Protein AF-A0A4Y9ZUK4-F1 (afdb_monomer_lite)

Radius of gyration: 19.38 Å; chains: 1; bounding box: 45×36×50 Å

Foldseek 3Di:
DVLLVVCLVVLHLVCSLVVLLVLLQDPPVVLPPDDPDPVSVVVNVLSVLSNVVLLVLLVCCVVPVVVVVPQQWDQDDPQFTFGPPDDQDGDHVVLVVVQSVCVSNSNDDCQVCLDDPDPLVSPDPRRSVSVSVVSVVSNVSSSQCSCVSSVAPGVVSSVVSSVVSVVVVD

pLDDT: mean 74.49, std 11.32, range [46.12, 90.12]

Structure (mmCIF, N/CA/C/O backbone):
data_AF-A0A4Y9ZUK4-F1
#
_entry.id   AF-A0A4Y9ZUK4-F1
#
loop_
_atom_site.group_PDB
_atom_site.id
_atom_site.type_symbol
_atom_site.label_atom_id
_atom_site.label_alt_id
_atom_site.label_comp_id
_atom_site.label_asym_id
_atom_site.label_entity_id
_atom_site.label_seq_id
_atom_site.pdbx_PDB_ins_code
_atom_site.Cartn_x
_atom_site.Cartn_y
_atom_site.Cartn_z
_atom_site.occupancy
_atom_site.B_iso_or_equiv
_atom_site.auth_seq_id
_atom_site.auth_comp_id
_atom_site.auth_asym_id
_atom_site.auth_atom_id
_atom_site.pdbx_PDB_model_num
ATOM 1 N N . MET A 1 1 ? -3.268 0.733 22.034 1.00 46.12 1 MET A N 1
ATOM 2 C CA . MET A 1 1 ? -3.984 0.453 23.302 1.00 46.12 1 MET A CA 1
ATOM 3 C C . MET A 1 1 ? -5.468 0.833 23.225 1.00 46.12 1 MET A C 1
ATOM 5 O O . MET A 1 1 ? -6.280 -0.057 23.404 1.00 46.12 1 MET A O 1
ATOM 9 N N . GLN A 1 2 ? -5.845 2.061 22.828 1.00 55.41 2 GLN A N 1
ATOM 10 C CA . GLN A 1 2 ? -7.268 2.443 22.669 1.00 55.41 2 GLN A CA 1
ATOM 11 C C . GLN A 1 2 ? -8.043 1.652 21.599 1.00 55.41 2 GLN A C 1
ATOM 1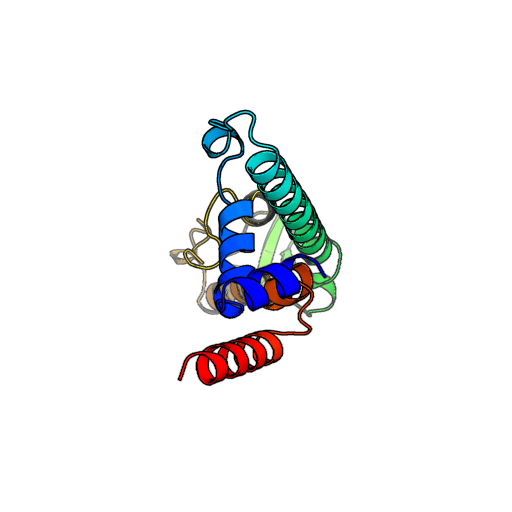3 O O . GLN A 1 2 ? -9.213 1.355 21.804 1.00 55.41 2 GLN A O 1
ATOM 18 N N . ALA A 1 3 ? -7.426 1.294 20.465 1.00 53.69 3 ALA A N 1
ATOM 19 C CA . ALA A 1 3 ? -8.123 0.550 19.411 1.00 53.69 3 ALA A CA 1
ATOM 20 C C . ALA A 1 3 ? -8.559 -0.847 19.891 1.00 53.69 3 ALA A C 1
ATOM 22 O O . ALA A 1 3 ? -9.724 -1.188 19.745 1.00 53.69 3 ALA A O 1
ATOM 23 N N . ILE A 1 4 ? -7.677 -1.607 20.553 1.00 55.19 4 ILE A N 1
ATOM 24 C CA . ILE A 1 4 ? -8.013 -2.911 21.156 1.00 55.19 4 ILE A CA 1
ATOM 25 C C . ILE A 1 4 ? -9.153 -2.789 22.171 1.00 55.19 4 ILE A C 1
ATOM 27 O O . ILE A 1 4 ? -10.078 -3.597 22.137 1.00 55.19 4 ILE A O 1
ATOM 31 N N . GLU A 1 5 ? -9.117 -1.780 23.047 1.00 56.69 5 GLU A N 1
ATOM 32 C CA . GLU A 1 5 ? -10.195 -1.546 24.017 1.00 56.69 5 GLU A CA 1
ATOM 33 C C . GLU A 1 5 ? -11.533 -1.279 23.322 1.00 56.69 5 GLU A C 1
ATOM 35 O O . GLU A 1 5 ? -12.535 -1.873 23.707 1.00 56.69 5 GLU A O 1
ATOM 40 N N . ILE A 1 6 ? -11.550 -0.471 22.256 1.00 57.75 6 ILE A N 1
ATOM 41 C CA . ILE A 1 6 ? -12.763 -0.189 21.473 1.00 57.75 6 ILE A CA 1
ATOM 42 C C . ILE A 1 6 ? -13.264 -1.451 20.753 1.00 57.75 6 ILE A C 1
ATOM 44 O O . ILE A 1 6 ? -14.450 -1.760 20.811 1.00 57.75 6 ILE A O 1
ATOM 48 N N . GLY A 1 7 ? -12.385 -2.221 20.105 1.00 55.31 7 GLY A N 1
ATOM 49 C CA . GLY A 1 7 ? -12.776 -3.462 19.419 1.00 55.31 7 GLY A CA 1
ATOM 50 C C . GLY A 1 7 ? -13.294 -4.527 20.369 1.00 55.31 7 GLY A C 1
ATOM 51 O O . GLY A 1 7 ? -14.236 -5.236 20.031 1.00 55.31 7 GLY A O 1
ATOM 52 N N . SER A 1 8 ? -12.706 -4.607 21.562 1.00 57.59 8 SER A N 1
ATOM 53 C CA . SER A 1 8 ? -13.162 -5.486 22.636 1.00 57.59 8 SER A CA 1
ATOM 54 C C . SER A 1 8 ? -14.529 -5.044 23.172 1.00 57.59 8 SER A C 1
ATOM 56 O O . SER A 1 8 ? -15.440 -5.860 23.259 1.00 57.59 8 SER A O 1
ATOM 58 N N . GLN A 1 9 ? -14.721 -3.743 23.430 1.00 58.00 9 GLN A N 1
ATOM 59 C CA . GLN A 1 9 ? -15.998 -3.174 23.888 1.00 58.00 9 GLN A CA 1
ATOM 60 C C . GLN A 1 9 ? -17.126 -3.306 22.855 1.00 58.00 9 GLN A C 1
ATOM 62 O O . GLN A 1 9 ? -18.288 -3.437 23.228 1.00 58.00 9 GLN A O 1
ATOM 67 N N . CYS A 1 10 ? -16.797 -3.270 21.562 1.00 55.72 10 CYS A N 1
ATOM 68 C CA . CYS A 1 10 ? -17.760 -3.403 20.470 1.00 55.72 10 CYS A CA 1
ATOM 69 C C . CYS A 1 10 ? -17.850 -4.828 19.894 1.00 55.72 10 CYS A C 1
ATOM 71 O O . CYS A 1 10 ? -18.570 -5.030 18.920 1.00 55.72 10 CYS A O 1
ATOM 73 N N . HIS A 1 11 ? -17.126 -5.803 20.458 1.00 59.66 11 HIS A N 1
ATOM 74 C CA . HIS A 1 11 ? -17.051 -7.194 19.986 1.00 59.66 11 HIS A CA 1
ATOM 75 C C . HIS A 1 11 ? -16.648 -7.376 18.505 1.00 59.66 11 HIS A C 1
ATOM 77 O O . HIS A 1 11 ? -16.992 -8.377 17.876 1.00 59.66 11 HIS A O 1
ATOM 83 N N . VAL A 1 12 ? -15.889 -6.436 17.931 1.00 67.06 12 VAL A N 1
ATOM 84 C CA . VAL A 1 12 ? -15.437 -6.490 16.526 1.00 67.06 12 VAL A CA 1
ATOM 85 C C . VAL A 1 12 ? -13.935 -6.194 16.318 1.00 67.06 12 VAL A C 1
ATOM 87 O O . VAL A 1 12 ? -13.585 -5.335 15.500 1.00 67.06 12 VAL A O 1
ATOM 90 N N . PRO A 1 13 ? -13.002 -6.889 17.007 1.00 63.94 13 PRO A N 1
ATOM 91 C CA . PRO A 1 13 ? -11.560 -6.694 16.814 1.00 63.94 13 PRO A CA 1
ATOM 92 C C . PRO A 1 13 ? -11.082 -6.798 15.357 1.00 63.94 13 PRO A C 1
ATOM 94 O O . PRO A 1 13 ? -10.230 -6.013 14.942 1.00 63.94 13 PRO A O 1
ATOM 97 N N . ALA A 1 14 ? -11.649 -7.714 14.562 1.00 68.69 14 ALA A N 1
ATOM 98 C CA . ALA A 1 14 ? -11.234 -7.950 13.174 1.00 68.69 14 ALA A CA 1
ATOM 99 C C . ALA A 1 14 ? -11.544 -6.783 12.225 1.00 68.69 14 ALA A C 1
ATOM 101 O O . ALA A 1 14 ? -10.883 -6.606 11.198 1.00 68.69 14 ALA A O 1
ATOM 102 N N . ILE A 1 15 ? -12.531 -5.953 12.571 1.00 71.50 15 ILE A N 1
ATOM 103 C CA . ILE A 1 15 ? -12.897 -4.790 11.763 1.00 71.50 15 ILE A CA 1
ATOM 104 C C . ILE A 1 15 ? -11.877 -3.665 11.945 1.00 71.50 15 ILE A C 1
ATOM 106 O O . ILE A 1 15 ? -11.669 -2.902 11.007 1.00 71.50 15 ILE A O 1
ATOM 110 N N . LEU A 1 16 ? -11.193 -3.577 13.091 1.00 72.56 16 LEU A N 1
ATOM 111 C CA . LEU A 1 16 ? -10.351 -2.424 13.417 1.00 72.56 16 LEU A CA 1
ATOM 112 C C . LEU A 1 16 ? -9.212 -2.178 12.424 1.00 72.56 16 LEU A C 1
ATOM 114 O O . LEU A 1 16 ? -9.144 -1.058 11.923 1.00 72.56 16 LEU A O 1
ATOM 118 N N . PRO A 1 17 ? -8.352 -3.151 12.059 1.00 77.75 17 PRO A N 1
ATOM 119 C CA . PRO A 1 17 ? -7.280 -2.884 11.097 1.00 77.75 17 PRO A CA 1
ATOM 120 C C . PRO A 1 17 ? -7.821 -2.456 9.727 1.00 77.75 17 PRO A C 1
ATOM 122 O O . PRO A 1 17 ? -7.283 -1.554 9.086 1.00 77.75 17 PRO A O 1
ATOM 125 N N . THR A 1 18 ? -8.941 -3.048 9.308 1.00 75.25 18 THR A N 1
ATOM 126 C CA . THR A 1 18 ? -9.590 -2.746 8.026 1.00 75.25 18 THR A CA 1
ATOM 127 C C . THR A 1 18 ? -10.276 -1.377 8.037 1.00 75.25 18 THR A C 1
ATOM 129 O O . THR A 1 18 ? -10.198 -0.640 7.058 1.00 75.25 18 THR A O 1
ATOM 132 N N . ALA A 1 19 ? -10.919 -1.007 9.145 1.00 72.69 19 ALA A N 1
ATOM 133 C CA . ALA A 1 19 ? -11.540 0.298 9.344 1.00 72.69 19 ALA A CA 1
ATOM 134 C C . ALA A 1 19 ? -10.487 1.404 9.455 1.00 72.69 19 ALA A C 1
ATOM 136 O O . ALA A 1 19 ? -10.662 2.469 8.874 1.00 72.69 19 ALA A O 1
ATOM 137 N N . THR A 1 20 ? -9.365 1.129 10.121 1.00 74.94 20 THR A N 1
ATOM 138 C CA . THR A 1 20 ? -8.197 2.011 10.171 1.00 74.94 20 THR A CA 1
ATOM 139 C C . THR A 1 20 ? -7.639 2.269 8.773 1.00 74.94 20 THR A C 1
ATOM 141 O O . THR A 1 20 ? -7.410 3.418 8.397 1.00 74.94 20 THR A O 1
ATOM 144 N N . TYR A 1 21 ? -7.490 1.216 7.966 1.00 77.25 21 TYR A N 1
ATOM 145 C CA . TYR A 1 21 ? -7.099 1.355 6.567 1.00 77.25 21 TYR A CA 1
ATOM 146 C C . TYR A 1 21 ? -8.119 2.174 5.764 1.00 77.25 21 TYR A C 1
ATOM 148 O O . TYR A 1 21 ? -7.737 3.104 5.056 1.00 77.25 21 TYR A O 1
ATOM 156 N N . ALA A 1 22 ? -9.416 1.886 5.923 1.00 75.00 22 ALA A N 1
ATOM 157 C CA . ALA A 1 22 ? -10.496 2.618 5.265 1.00 75.00 22 ALA A CA 1
ATOM 158 C C . ALA A 1 22 ? -10.510 4.110 5.648 1.00 75.00 22 ALA A C 1
ATOM 160 O O . ALA A 1 22 ? -10.689 4.971 4.791 1.00 75.00 22 ALA A O 1
ATOM 161 N N . ALA A 1 23 ? -10.264 4.436 6.916 1.00 72.88 23 ALA A N 1
ATOM 162 C CA . ALA A 1 23 ? -10.173 5.812 7.387 1.00 72.88 23 ALA A CA 1
ATOM 163 C C . ALA A 1 23 ? -8.957 6.550 6.802 1.00 72.88 23 ALA A C 1
ATOM 165 O O . ALA A 1 23 ? -9.042 7.744 6.527 1.00 72.88 23 ALA A O 1
ATOM 166 N N . ALA A 1 24 ? -7.844 5.848 6.565 1.00 73.56 24 ALA A N 1
ATOM 167 C CA . ALA A 1 24 ? -6.636 6.438 5.993 1.00 73.56 24 ALA A CA 1
ATOM 168 C C . ALA A 1 24 ? -6.760 6.776 4.492 1.00 73.56 24 ALA A C 1
ATOM 170 O O . ALA A 1 24 ? -6.123 7.730 4.036 1.00 73.56 24 ALA A O 1
ATOM 171 N N . ILE A 1 25 ? -7.571 6.018 3.739 1.00 74.25 25 ILE A N 1
ATOM 172 C CA . ILE A 1 25 ? -7.824 6.229 2.298 1.00 74.25 25 ILE A CA 1
ATOM 173 C C . ILE A 1 25 ? -8.960 7.226 2.015 1.00 74.25 25 ILE A C 1
ATOM 175 O O . ILE A 1 25 ? -9.054 7.752 0.904 1.00 74.25 25 ILE A O 1
ATOM 179 N N . LEU A 1 26 ? -9.846 7.489 2.982 1.00 67.69 26 LEU A N 1
ATOM 180 C CA . LEU A 1 26 ? -10.940 8.439 2.790 1.00 67.69 26 LEU A CA 1
ATOM 181 C C . LEU A 1 26 ? -10.401 9.879 2.703 1.00 67.69 26 LEU A C 1
ATOM 183 O O . LEU A 1 26 ? -9.520 10.263 3.476 1.00 67.69 26 LEU A O 1
ATOM 187 N N . PRO A 1 27 ? -10.932 10.716 1.790 1.00 61.28 27 PRO A N 1
ATOM 188 C CA . PRO A 1 27 ? -10.568 12.122 1.753 1.00 61.28 27 PRO A CA 1
ATOM 189 C C . PRO A 1 27 ? -10.906 12.779 3.095 1.00 61.28 27 PRO A C 1
ATOM 191 O O . PRO A 1 27 ? -12.023 12.637 3.590 1.00 61.28 27 PRO A O 1
ATOM 194 N N . VAL A 1 28 ? -9.975 13.565 3.644 1.00 55.28 28 VAL A N 1
ATOM 195 C CA . VAL A 1 28 ? -10.181 14.355 4.878 1.00 55.28 28 VAL A CA 1
ATOM 196 C C . VAL A 1 28 ? -11.412 15.273 4.764 1.00 55.28 28 VAL A C 1
ATOM 198 O O . VAL A 1 28 ? -12.053 15.601 5.754 1.00 55.28 28 VAL A O 1
ATOM 201 N N . THR A 1 29 ? -11.789 15.655 3.540 1.00 49.94 29 THR A N 1
ATOM 202 C CA . THR A 1 29 ? -12.980 16.464 3.249 1.00 49.94 29 THR A CA 1
ATOM 203 C C . THR A 1 29 ? -14.294 15.687 3.296 1.00 49.94 29 THR A C 1
ATOM 205 O O . THR A 1 29 ? -15.336 16.303 3.469 1.00 49.94 29 THR A O 1
ATOM 208 N N . ALA A 1 30 ? -14.272 14.357 3.165 1.00 51.91 30 ALA A N 1
ATOM 209 C CA . ALA A 1 30 ? -15.460 13.514 3.314 1.00 51.91 30 ALA A CA 1
ATOM 210 C C . ALA A 1 30 ? -15.800 13.239 4.791 1.00 51.91 30 ALA A C 1
ATOM 212 O O . ALA A 1 30 ? -16.895 12.785 5.097 1.00 51.91 30 ALA A O 1
ATOM 213 N N . THR A 1 31 ? -14.862 13.508 5.705 1.00 51.75 31 THR A N 1
ATOM 214 C CA . THR A 1 31 ? -14.990 13.286 7.153 1.00 51.75 31 THR A CA 1
ATOM 215 C C . THR A 1 31 ? -15.382 14.541 7.942 1.00 51.75 31 THR A C 1
ATOM 217 O O . THR A 1 31 ? -15.432 14.473 9.164 1.00 51.75 31 THR A O 1
ATOM 220 N N . LEU A 1 32 ? -15.648 15.675 7.278 1.00 49.12 32 LEU A N 1
ATOM 221 C CA . LEU A 1 32 ? -15.790 16.999 7.906 1.00 49.12 32 LEU A CA 1
ATOM 222 C C . LEU A 1 32 ? -17.234 17.480 8.162 1.00 49.12 32 LEU A C 1
ATOM 224 O O . LEU A 1 32 ? -17.406 18.644 8.505 1.00 49.12 32 LEU A O 1
ATOM 228 N N . ASP A 1 33 ? -18.246 16.609 8.099 1.00 54.53 33 ASP A N 1
ATOM 229 C CA . ASP A 1 33 ? -19.542 16.854 8.771 1.00 54.53 33 ASP A CA 1
ATOM 230 C C . ASP A 1 33 ? -19.459 16.349 10.222 1.00 54.53 33 ASP A C 1
ATOM 232 O O . ASP A 1 33 ? -20.149 15.423 10.652 1.00 54.53 33 ASP A O 1
ATOM 236 N N . LEU A 1 34 ? -18.505 16.902 10.972 1.00 56.34 34 LEU A N 1
ATOM 237 C CA . LEU A 1 34 ? -18.348 16.596 12.388 1.00 56.34 34 LEU A CA 1
ATOM 238 C C . LEU A 1 34 ? -19.326 17.483 13.159 1.00 56.34 34 LEU A C 1
ATOM 240 O O . LEU A 1 34 ? -19.061 18.668 13.343 1.00 56.34 34 LEU A O 1
ATOM 244 N N . ASP A 1 35 ? -20.431 16.913 13.640 1.00 58.19 35 ASP A N 1
ATOM 245 C CA . ASP A 1 35 ? -21.150 17.512 14.768 1.00 58.19 35 ASP A CA 1
ATOM 246 C C . ASP A 1 35 ? -20.153 17.736 15.922 1.00 58.19 35 ASP A C 1
ATOM 248 O O . ASP A 1 35 ? -19.280 16.889 16.151 1.00 58.19 35 ASP A O 1
ATOM 252 N N . ASP A 1 36 ? -20.316 18.821 16.692 1.00 59.56 36 ASP A N 1
ATOM 253 C CA . ASP A 1 36 ? -19.470 19.245 17.835 1.00 59.56 36 ASP A CA 1
ATOM 254 C C . ASP A 1 36 ? -19.379 18.219 18.996 1.00 59.56 36 ASP A C 1
ATOM 256 O O . ASP A 1 36 ? -18.900 18.500 20.099 1.00 59.56 36 ASP A O 1
ATOM 260 N N . ASN A 1 37 ? -19.833 16.988 18.779 1.00 68.38 37 ASN A N 1
ATOM 261 C CA . ASN A 1 37 ? -19.727 15.898 19.720 1.00 68.38 37 ASN A CA 1
ATOM 262 C C . ASN A 1 37 ? -18.256 15.484 19.927 1.00 68.38 37 ASN A C 1
ATOM 264 O O . ASN A 1 37 ? -17.546 15.036 19.022 1.00 68.38 37 ASN A O 1
ATOM 268 N N . LEU A 1 38 ? -17.820 15.556 21.186 1.00 61.84 38 LEU A N 1
ATOM 269 C CA . LEU A 1 38 ? -16.494 15.158 21.659 1.00 61.84 38 LEU A CA 1
ATOM 270 C C . LEU A 1 38 ? -16.102 13.723 21.250 1.00 61.84 38 LEU A C 1
ATOM 272 O O . LEU A 1 38 ? -14.917 13.443 21.054 1.00 61.84 38 LEU A O 1
ATOM 276 N N . ALA A 1 39 ? -17.069 12.808 21.130 1.00 61.97 39 ALA A N 1
ATOM 277 C CA . ALA A 1 39 ? -16.823 11.440 20.676 1.00 61.97 39 ALA A CA 1
ATOM 278 C C . ALA A 1 39 ? -16.368 11.400 19.207 1.00 61.97 39 ALA A C 1
A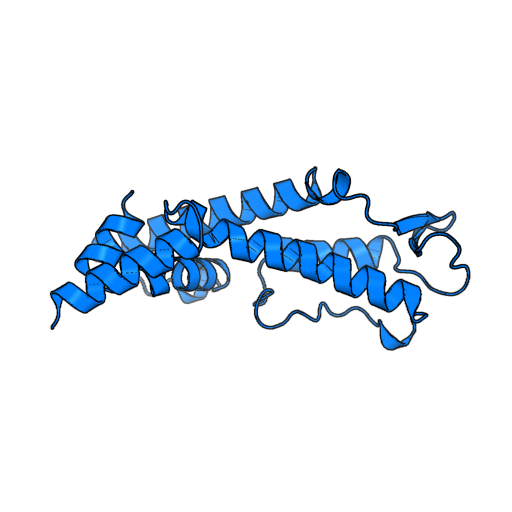TOM 280 O O . ALA A 1 39 ? -15.401 10.708 18.883 1.00 61.97 39 ALA A O 1
ATOM 281 N N . THR A 1 40 ? -17.000 12.202 18.347 1.00 66.44 40 THR A N 1
ATOM 282 C CA . THR A 1 40 ? -16.670 12.316 16.922 1.00 66.44 40 THR A CA 1
ATOM 283 C C . THR A 1 40 ? -15.276 12.916 16.733 1.00 66.44 40 THR A C 1
ATOM 285 O O . THR A 1 40 ? -14.474 12.389 15.963 1.00 66.44 40 THR A O 1
ATOM 288 N N . LEU A 1 41 ? -14.921 13.938 17.523 1.00 67.69 41 LEU A N 1
ATOM 289 C CA . LEU A 1 41 ? -13.579 14.535 17.518 1.00 67.69 41 LEU A CA 1
ATOM 290 C C . LEU A 1 41 ? -12.484 13.556 17.969 1.00 67.69 41 LEU A C 1
ATOM 292 O O . LEU A 1 41 ? -11.399 13.522 17.385 1.00 67.69 41 LEU A O 1
ATOM 296 N N . LYS A 1 42 ? -12.747 12.740 18.999 1.00 68.44 42 LYS A N 1
ATOM 297 C CA . LYS A 1 42 ? -11.804 11.703 19.455 1.00 68.44 42 LYS A CA 1
ATOM 298 C C . LYS A 1 42 ? -11.606 10.613 18.402 1.00 68.44 42 LYS A C 1
ATOM 300 O O . LYS A 1 42 ? -10.467 10.231 18.140 1.00 68.44 42 LYS A O 1
ATOM 305 N N . ALA A 1 43 ? -12.689 10.146 17.780 1.00 66.88 43 ALA A N 1
ATOM 306 C CA . ALA A 1 43 ? -12.623 9.169 16.697 1.00 66.88 43 ALA A CA 1
ATOM 307 C C . ALA A 1 43 ? -11.844 9.719 15.492 1.00 66.88 43 ALA A C 1
ATOM 309 O O . ALA A 1 43 ? -10.947 9.046 14.984 1.00 66.88 43 ALA A O 1
ATOM 310 N N . TRP A 1 44 ? -12.111 10.969 15.101 1.00 70.19 44 TRP A N 1
ATOM 311 C CA . TRP A 1 44 ? -11.385 11.657 14.034 1.00 70.19 44 TRP A CA 1
ATOM 312 C C . TRP A 1 44 ? -9.887 11.772 14.338 1.00 70.19 44 TRP A C 1
ATOM 314 O O . TRP A 1 44 ? -9.055 11.405 13.510 1.00 70.19 44 TRP A O 1
ATOM 324 N N . ARG A 1 45 ? -9.523 12.195 15.556 1.00 74.75 45 ARG A N 1
ATOM 325 C CA . ARG A 1 45 ? -8.119 12.278 15.982 1.00 74.75 45 ARG A CA 1
ATOM 326 C C . ARG A 1 45 ? -7.413 10.926 15.891 1.00 74.75 45 ARG A C 1
ATOM 328 O O . ARG A 1 45 ? -6.284 10.869 15.415 1.00 74.75 45 ARG A O 1
ATOM 335 N N . ASN A 1 46 ? -8.070 9.850 16.317 1.00 71.81 46 ASN A N 1
ATOM 336 C CA . ASN A 1 46 ? -7.506 8.504 16.235 1.00 71.81 46 ASN A CA 1
ATOM 337 C C . ASN A 1 46 ? -7.322 8.053 14.780 1.00 71.81 46 ASN A C 1
ATOM 339 O O . ASN A 1 46 ? -6.273 7.508 14.453 1.00 71.81 46 ASN A O 1
ATOM 343 N N . CYS A 1 47 ? -8.272 8.366 13.893 1.00 71.31 47 CYS A N 1
ATOM 344 C CA . CYS A 1 47 ? -8.128 8.109 12.459 1.00 71.31 47 CYS A CA 1
ATOM 345 C C . CYS A 1 47 ? -6.919 8.847 11.866 1.00 71.31 47 CYS A C 1
ATOM 347 O O . CYS A 1 47 ? -6.155 8.257 11.105 1.00 71.31 47 CYS A O 1
ATOM 349 N N . MET A 1 48 ? -6.714 10.114 12.241 1.00 75.94 48 MET A N 1
ATOM 350 C CA . MET A 1 48 ? -5.565 10.902 11.784 1.00 75.94 48 MET A CA 1
ATOM 351 C C . MET A 1 48 ? -4.235 10.332 12.290 1.00 75.94 48 MET A C 1
ATOM 353 O O . MET A 1 48 ? -3.312 10.182 11.499 1.00 75.94 48 MET A O 1
ATOM 357 N N . ILE A 1 49 ? -4.152 9.932 13.565 1.00 81.19 49 ILE A N 1
ATOM 358 C CA . ILE A 1 49 ? -2.952 9.283 14.124 1.00 81.19 49 ILE A CA 1
ATOM 359 C C . ILE A 1 49 ? -2.634 7.993 13.366 1.00 81.19 49 ILE A C 1
ATOM 361 O O . ILE A 1 49 ? -1.494 7.778 12.962 1.00 81.19 49 ILE A O 1
ATOM 365 N N . SER A 1 50 ? -3.632 7.139 13.144 1.00 75.62 50 SER A N 1
ATOM 366 C CA . SER A 1 50 ? -3.412 5.886 12.428 1.00 75.62 50 SER A CA 1
ATOM 367 C C . SER A 1 50 ? -3.050 6.101 10.958 1.00 75.62 50 SER A C 1
ATOM 369 O O . SER A 1 50 ? -2.245 5.349 10.411 1.00 75.62 50 SER A O 1
ATOM 371 N N . ARG A 1 51 ? -3.597 7.144 10.321 1.00 79.25 51 ARG A N 1
ATOM 372 C CA . ARG A 1 51 ? -3.204 7.558 8.971 1.00 79.25 51 ARG A CA 1
ATOM 373 C C . ARG A 1 51 ? -1.743 7.999 8.931 1.00 79.25 51 ARG A C 1
ATOM 375 O O . ARG A 1 51 ? -1.020 7.545 8.051 1.00 79.25 51 ARG A O 1
ATOM 382 N N . ASP A 1 52 ? -1.304 8.822 9.879 1.00 83.50 52 ASP A N 1
ATOM 383 C CA . ASP A 1 52 ? 0.089 9.274 9.959 1.00 83.50 52 ASP A CA 1
ATOM 384 C C . ASP A 1 52 ? 1.048 8.095 10.187 1.00 83.50 52 ASP A C 1
ATOM 386 O O . ASP A 1 52 ? 2.077 8.000 9.520 1.00 83.50 52 ASP A O 1
ATOM 390 N N . GLN A 1 53 ? 0.682 7.148 11.058 1.00 85.81 53 GLN A N 1
ATOM 391 C CA . GLN A 1 53 ? 1.454 5.918 11.280 1.00 85.81 53 GLN A CA 1
ATOM 392 C C . GLN A 1 53 ? 1.559 5.063 10.010 1.00 85.81 53 GLN A C 1
ATOM 394 O O . GLN A 1 53 ? 2.642 4.582 9.679 1.00 85.81 53 GLN A O 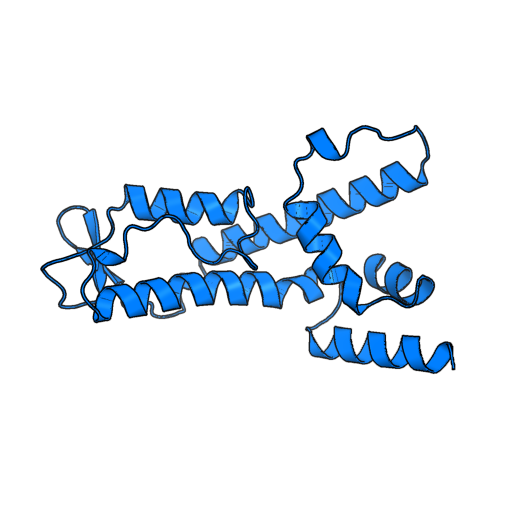1
ATOM 399 N N . LEU A 1 54 ? 0.459 4.909 9.267 1.00 84.12 54 LEU A N 1
ATOM 400 C CA . LEU A 1 54 ? 0.453 4.157 8.014 1.00 84.12 54 LEU A CA 1
ATOM 401 C C . LEU A 1 54 ? 1.306 4.831 6.934 1.00 84.12 54 LEU A C 1
ATOM 403 O O . LEU A 1 54 ? 2.062 4.153 6.243 1.00 84.12 54 LEU A O 1
ATOM 407 N N . VAL A 1 55 ? 1.199 6.154 6.791 1.00 84.19 55 VAL A N 1
ATOM 408 C CA . VAL A 1 55 ? 2.010 6.925 5.838 1.00 84.19 55 VAL A CA 1
ATOM 409 C C . VAL A 1 55 ? 3.492 6.833 6.197 1.00 84.19 55 VAL A C 1
ATOM 411 O O . VAL A 1 55 ? 4.297 6.585 5.305 1.00 84.19 55 VAL A O 1
ATOM 414 N N . SER A 1 56 ? 3.847 6.946 7.481 1.00 87.19 56 SER A N 1
ATOM 415 C CA . SER A 1 56 ? 5.230 6.770 7.945 1.00 87.19 56 SER A CA 1
ATOM 416 C C . SER A 1 56 ? 5.786 5.402 7.549 1.00 87.19 56 SER A C 1
ATOM 418 O O . SER A 1 56 ? 6.860 5.330 6.963 1.00 87.19 56 SER A O 1
ATOM 420 N N . HIS A 1 57 ? 5.028 4.324 7.781 1.00 87.56 57 HIS A N 1
ATOM 421 C CA . HIS A 1 57 ? 5.446 2.975 7.384 1.00 87.56 57 HIS A CA 1
ATOM 422 C C . HIS A 1 57 ? 5.611 2.840 5.865 1.00 87.56 57 HIS A C 1
ATOM 424 O O . HIS A 1 57 ? 6.526 2.174 5.388 1.00 87.56 57 HIS A O 1
ATOM 430 N N . ILE A 1 58 ? 4.748 3.485 5.073 1.00 86.94 58 ILE A N 1
ATOM 431 C CA . ILE A 1 58 ? 4.878 3.481 3.610 1.00 86.94 58 ILE A CA 1
ATOM 432 C C . ILE A 1 58 ? 6.154 4.198 3.160 1.00 86.94 58 ILE A C 1
ATOM 434 O O . ILE A 1 58 ? 6.811 3.719 2.237 1.00 86.94 58 ILE A O 1
ATOM 438 N N . GLU A 1 59 ? 6.526 5.310 3.793 1.00 86.88 59 GLU A N 1
ATOM 439 C CA . GLU A 1 59 ? 7.804 5.967 3.501 1.00 86.88 59 GLU A CA 1
ATOM 440 C C . GLU A 1 59 ? 8.988 5.059 3.863 1.00 86.88 59 GLU A C 1
ATOM 442 O O . GLU A 1 59 ? 9.850 4.839 3.014 1.00 86.88 59 GLU A O 1
ATOM 447 N N . ASP A 1 60 ? 8.965 4.402 5.029 1.00 86.19 60 ASP A N 1
ATOM 448 C CA . ASP A 1 60 ? 10.011 3.454 5.449 1.00 86.19 60 ASP A CA 1
ATOM 449 C C . ASP A 1 60 ? 10.173 2.273 4.469 1.00 86.19 60 ASP A C 1
ATOM 451 O O . ASP A 1 60 ? 11.290 1.812 4.187 1.00 86.19 60 ASP A O 1
ATOM 455 N N . ILE A 1 61 ? 9.061 1.797 3.888 1.00 84.56 61 ILE A N 1
ATOM 456 C CA . ILE A 1 61 ? 9.072 0.772 2.836 1.00 84.56 61 ILE A CA 1
ATOM 457 C C . ILE A 1 61 ? 9.931 1.229 1.649 1.00 84.56 61 ILE A C 1
ATOM 459 O O . ILE A 1 61 ? 10.749 0.452 1.140 1.00 84.56 61 ILE A O 1
ATOM 463 N N . PHE A 1 62 ? 9.740 2.467 1.193 1.00 81.00 62 PHE A N 1
ATOM 464 C CA . PHE A 1 62 ? 10.429 2.993 0.017 1.00 81.00 62 PHE A CA 1
ATOM 465 C C . PHE A 1 62 ? 11.841 3.510 0.309 1.00 81.00 62 PHE A C 1
ATOM 467 O O . PHE A 1 62 ? 12.689 3.423 -0.582 1.00 81.00 62 PHE A O 1
ATOM 474 N N . ASP A 1 63 ? 12.102 3.995 1.523 1.00 78.94 63 ASP A N 1
ATOM 475 C CA . ASP A 1 63 ? 13.398 4.545 1.929 1.00 78.94 63 ASP A CA 1
ATOM 476 C C . ASP A 1 63 ? 14.415 3.461 2.313 1.00 78.94 63 ASP A C 1
ATOM 478 O O . ASP A 1 63 ? 15.621 3.679 2.176 1.00 78.94 63 ASP A O 1
ATOM 482 N N . GLY A 1 64 ? 13.967 2.269 2.729 1.00 67.44 64 GLY A N 1
ATOM 483 C CA . GLY A 1 64 ? 14.894 1.228 3.181 1.00 67.44 64 GLY A CA 1
ATOM 484 C C . GLY A 1 64 ? 14.409 -0.207 3.027 1.00 67.44 64 GLY A C 1
ATOM 485 O O . GLY A 1 64 ? 15.163 -1.042 2.523 1.00 67.44 64 GLY A O 1
ATOM 486 N N . ALA A 1 65 ? 13.164 -0.528 3.387 1.00 60.09 65 ALA A N 1
ATOM 487 C CA . ALA A 1 65 ? 12.763 -1.935 3.528 1.00 60.09 65 ALA A CA 1
ATOM 488 C C . ALA A 1 65 ? 12.777 -2.713 2.196 1.00 60.09 65 ALA A C 1
ATOM 490 O O . ALA A 1 65 ? 13.147 -3.887 2.143 1.00 60.09 65 ALA A O 1
ATOM 491 N N . LEU A 1 66 ? 12.438 -2.056 1.082 1.00 63.34 66 LEU A N 1
ATOM 492 C CA . LEU A 1 66 ? 12.524 -2.663 -0.250 1.00 63.34 66 LEU A CA 1
ATOM 493 C C . LEU A 1 66 ? 13.952 -2.733 -0.799 1.00 63.34 66 LEU A C 1
ATOM 495 O O . LEU A 1 66 ? 14.179 -3.426 -1.785 1.00 63.34 66 LEU A O 1
ATOM 499 N N . SER A 1 67 ? 14.910 -2.015 -0.214 1.00 59.16 67 SER A N 1
ATOM 500 C CA . SER A 1 67 ? 16.313 -2.096 -0.636 1.00 59.16 67 SER A CA 1
ATOM 501 C C . SER A 1 67 ? 17.001 -3.364 -0.110 1.00 59.16 67 SER A C 1
ATOM 503 O O . SER A 1 67 ? 17.889 -3.906 -0.772 1.00 59.16 67 SER A O 1
ATOM 505 N N . GLU A 1 68 ? 16.546 -3.880 1.038 1.00 54.03 68 GLU A N 1
ATOM 506 C CA . GLU A 1 68 ? 17.037 -5.125 1.643 1.00 54.03 68 GLU A CA 1
ATOM 507 C C . GLU A 1 68 ? 16.473 -6.369 0.954 1.00 54.03 68 GLU A C 1
ATOM 509 O O . GLU A 1 68 ? 17.166 -7.377 0.763 1.00 54.03 68 GLU A O 1
ATOM 514 N N . ILE A 1 69 ? 15.218 -6.284 0.510 1.00 57.53 69 ILE A N 1
ATOM 515 C CA . ILE A 1 69 ? 14.647 -7.260 -0.406 1.00 57.53 69 ILE A CA 1
ATOM 516 C C . ILE A 1 69 ? 15.409 -7.064 -1.715 1.00 57.53 69 ILE A C 1
ATOM 518 O O . ILE A 1 69 ? 15.257 -6.045 -2.371 1.00 57.53 69 ILE A O 1
ATOM 522 N N . LYS A 1 70 ? 16.285 -8.003 -2.086 1.00 59.84 70 LYS A N 1
ATOM 523 C CA . LYS A 1 70 ? 17.067 -7.967 -3.337 1.00 59.84 70 LYS A CA 1
ATOM 524 C C . LYS A 1 70 ? 16.142 -8.004 -4.555 1.00 59.84 70 LYS A C 1
ATOM 526 O O . LYS A 1 70 ? 16.013 -9.028 -5.225 1.00 59.84 70 LYS A O 1
ATOM 531 N N . ILE A 1 71 ? 15.481 -6.896 -4.844 1.00 62.44 71 ILE A N 1
ATOM 532 C CA . ILE A 1 71 ? 14.565 -6.776 -5.960 1.00 62.44 71 ILE A CA 1
ATOM 533 C C . ILE A 1 71 ? 15.441 -6.741 -7.218 1.00 62.44 71 ILE A C 1
ATOM 535 O O . ILE A 1 71 ? 16.364 -5.929 -7.310 1.00 62.44 71 ILE A O 1
ATOM 539 N N . PRO A 1 72 ? 15.213 -7.621 -8.205 1.00 64.06 72 PRO A N 1
ATOM 540 C CA . PRO A 1 72 ? 16.157 -7.851 -9.299 1.00 64.06 72 PRO A CA 1
ATOM 541 C C . PRO A 1 72 ? 16.113 -6.766 -10.389 1.00 64.06 72 PRO A C 1
ATOM 543 O O . PRO A 1 72 ? 16.556 -7.007 -11.521 1.00 64.06 72 PRO A O 1
ATOM 546 N N . PHE A 1 73 ? 15.584 -5.580 -10.075 1.00 72.50 73 PHE A N 1
ATOM 547 C CA . PHE A 1 73 ? 15.612 -4.438 -10.976 1.00 72.50 73 PHE A CA 1
ATOM 548 C C . PHE A 1 73 ? 16.921 -3.686 -10.856 1.00 72.50 73 PHE A C 1
ATOM 550 O O . PHE A 1 73 ? 17.406 -3.391 -9.769 1.00 72.50 73 PHE A O 1
ATOM 557 N N . ILE A 1 74 ? 17.466 -3.330 -12.008 1.00 70.75 74 ILE A N 1
ATOM 558 C CA . ILE A 1 74 ? 18.624 -2.456 -12.104 1.00 70.75 74 ILE A CA 1
ATOM 559 C C . ILE A 1 74 ? 18.184 -1.229 -12.893 1.00 70.75 74 ILE A C 1
ATOM 561 O O . ILE A 1 74 ? 17.453 -1.348 -13.883 1.00 70.75 74 ILE A O 1
ATOM 565 N N . LEU A 1 75 ? 18.623 -0.053 -12.452 1.00 73.50 75 LEU A N 1
ATOM 566 C CA . LEU A 1 75 ? 18.538 1.158 -13.251 1.00 73.50 75 LEU A CA 1
ATOM 567 C C . LEU A 1 75 ? 19.579 1.064 -14.372 1.00 73.50 75 LEU A C 1
ATOM 569 O O . LEU A 1 75 ? 20.782 1.122 -14.123 1.00 73.50 75 LEU A O 1
ATOM 573 N N . TYR A 1 76 ? 19.127 0.880 -15.609 1.00 74.25 76 TYR A N 1
ATOM 574 C CA . TYR A 1 76 ? 20.022 0.845 -16.763 1.00 74.25 76 TYR A CA 1
ATOM 575 C C . TYR A 1 76 ? 20.324 2.254 -17.283 1.00 74.25 76 TYR A C 1
ATOM 577 O O . TYR A 1 76 ? 19.529 3.184 -17.107 1.00 74.25 76 TYR A O 1
ATOM 585 N N . GLN A 1 77 ? 21.453 2.388 -17.989 1.00 61.09 77 GLN A N 1
ATOM 586 C CA . GLN A 1 77 ? 21.785 3.598 -18.745 1.00 61.09 77 GLN A CA 1
ATOM 587 C 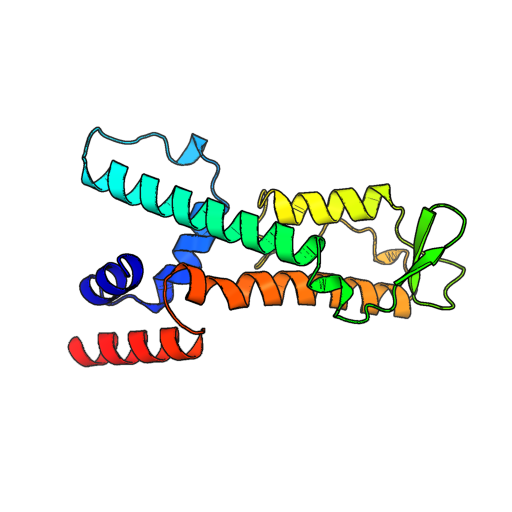C . GLN A 1 77 ? 20.599 3.980 -19.648 1.00 61.09 77 GLN A C 1
ATOM 589 O O . GLN A 1 77 ? 20.104 3.151 -20.413 1.00 61.09 77 GLN A O 1
ATOM 594 N N . GLY A 1 78 ? 20.100 5.209 -19.485 1.00 67.31 78 GLY A N 1
ATOM 595 C CA . GLY A 1 78 ? 18.853 5.687 -20.099 1.00 67.31 78 GLY A CA 1
ATOM 596 C C . GLY A 1 78 ? 17.670 5.854 -19.134 1.00 67.31 78 GLY A C 1
ATOM 597 O O . GLY A 1 78 ? 16.593 6.250 -19.569 1.00 67.31 78 GLY A O 1
ATOM 598 N N . GLY A 1 79 ? 17.841 5.585 -17.834 1.00 74.00 79 GLY A N 1
ATOM 599 C CA . GLY A 1 79 ? 16.827 5.903 -16.818 1.00 74.00 79 GLY A CA 1
ATOM 600 C C . GLY A 1 79 ? 15.649 4.922 -16.778 1.00 74.00 79 GLY A C 1
ATOM 601 O O . GLY A 1 79 ? 14.532 5.308 -16.424 1.00 74.00 79 GLY A O 1
ATOM 602 N N . SER A 1 80 ? 15.884 3.670 -17.184 1.00 83.25 80 SER A N 1
ATOM 603 C CA . SER A 1 80 ? 14.864 2.621 -17.254 1.00 83.25 80 SER A CA 1
ATOM 604 C C . SER A 1 80 ? 15.154 1.486 -16.269 1.00 83.25 80 SER A C 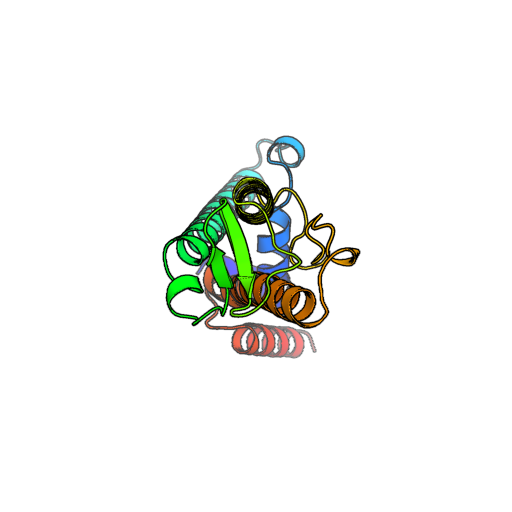1
ATOM 606 O O . SER A 1 80 ? 16.214 0.856 -16.317 1.00 83.25 80 SER A O 1
ATOM 608 N N . TRP A 1 81 ? 14.190 1.223 -15.391 1.00 84.88 81 TRP A N 1
ATOM 609 C CA . TRP A 1 81 ? 14.165 0.130 -14.429 1.00 84.88 81 TRP A CA 1
ATOM 610 C C . TRP A 1 81 ? 13.650 -1.144 -15.077 1.00 84.88 81 TRP A C 1
ATOM 612 O O . TRP A 1 81 ? 12.521 -1.213 -15.572 1.00 84.88 81 TRP A O 1
ATOM 622 N N . ARG A 1 82 ? 14.473 -2.185 -15.058 1.00 84.88 82 ARG A N 1
ATOM 623 C CA . ARG A 1 82 ? 14.126 -3.481 -15.644 1.00 84.88 82 ARG A CA 1
ATOM 624 C C . ARG A 1 82 ? 14.910 -4.604 -15.001 1.00 84.88 82 ARG A C 1
ATOM 626 O O . ARG A 1 82 ? 15.933 -4.382 -14.356 1.00 84.88 82 ARG A O 1
ATOM 633 N N . GLN A 1 83 ? 14.393 -5.813 -15.179 1.00 85.06 83 GLN A N 1
ATOM 634 C CA . GLN A 1 83 ? 15.023 -7.029 -14.693 1.00 85.06 83 GLN A CA 1
ATOM 635 C C . GLN A 1 83 ? 16.406 -7.205 -15.341 1.00 85.06 83 GLN A C 1
ATOM 637 O O . GLN A 1 83 ? 16.610 -6.866 -16.512 1.00 85.06 83 GLN A O 1
ATOM 642 N N . ARG A 1 84 ? 17.364 -7.740 -14.575 1.00 81.06 84 ARG A N 1
ATOM 643 C CA . ARG A 1 84 ? 18.734 -7.990 -15.047 1.00 81.06 84 ARG A CA 1
ATOM 644 C C . ARG A 1 84 ? 18.770 -8.864 -16.311 1.00 81.06 84 ARG A C 1
ATOM 646 O O . ARG A 1 84 ? 18.465 -10.051 -16.266 1.00 81.06 84 ARG A O 1
ATOM 653 N N . GLY A 1 85 ? 19.256 -8.305 -17.414 1.00 79.31 85 GLY A N 1
ATOM 654 C CA . GLY A 1 85 ? 19.375 -9.012 -18.696 1.00 79.31 85 GLY A CA 1
ATOM 655 C C . GLY A 1 85 ? 18.199 -8.781 -19.646 1.00 79.31 85 GLY A C 1
ATOM 656 O O . GLY A 1 85 ? 18.190 -9.329 -20.744 1.00 79.31 85 GLY A O 1
ATOM 657 N N . CYS A 1 86 ? 17.233 -7.941 -19.270 1.00 84.44 86 CYS A N 1
ATOM 658 C CA . CYS A 1 86 ? 16.247 -7.424 -20.206 1.00 84.44 86 CYS A CA 1
ATOM 659 C C . CYS A 1 86 ? 16.800 -6.192 -20.941 1.00 84.44 86 CYS A C 1
ATOM 661 O O . CYS A 1 86 ? 17.230 -5.228 -20.308 1.00 84.44 86 CYS A O 1
ATOM 663 N N . SER A 1 87 ? 16.766 -6.203 -22.275 1.00 81.38 87 SER A N 1
ATOM 664 C CA . SER A 1 87 ? 17.158 -5.066 -23.125 1.00 81.38 87 SER A CA 1
ATOM 665 C C . SER A 1 87 ? 15.971 -4.371 -23.799 1.00 81.38 87 SER A C 1
ATOM 667 O O . SER A 1 87 ? 16.115 -3.236 -24.247 1.00 81.38 87 SER A O 1
ATOM 669 N N . THR A 1 88 ? 14.801 -5.015 -23.840 1.00 81.19 88 THR A N 1
ATOM 670 C CA . THR A 1 88 ? 13.681 -4.629 -24.713 1.00 81.19 88 THR A CA 1
ATOM 671 C C . THR A 1 88 ? 12.580 -3.830 -24.026 1.00 81.19 88 THR A C 1
ATOM 673 O O . THR A 1 88 ? 11.920 -3.032 -24.681 1.00 81.19 88 THR A O 1
ATOM 676 N N . CYS A 1 89 ? 12.375 -4.005 -22.719 1.00 86.00 89 CYS A N 1
ATOM 677 C CA . CYS A 1 89 ? 11.353 -3.276 -21.966 1.00 86.00 89 CYS A CA 1
ATOM 678 C C . CYS A 1 89 ? 11.896 -2.771 -20.628 1.00 86.00 89 CYS A C 1
ATOM 680 O O . CYS A 1 89 ? 12.869 -3.310 -20.094 1.00 86.00 89 CYS A O 1
ATOM 682 N N . GLY A 1 90 ? 11.225 -1.783 -20.049 1.00 80.94 90 GLY A N 1
ATOM 683 C CA . GLY A 1 90 ? 11.529 -1.277 -18.721 1.00 80.94 90 GLY A CA 1
ATOM 684 C C . GLY A 1 90 ? 10.647 -0.097 -18.357 1.00 80.94 90 GLY A C 1
ATOM 685 O O . GLY A 1 90 ? 10.001 0.507 -19.212 1.00 80.94 90 GLY A O 1
ATOM 686 N N . LEU A 1 91 ? 10.616 0.219 -17.071 1.00 85.00 91 LEU A N 1
ATOM 687 C CA . LEU A 1 91 ? 9.831 1.313 -16.534 1.00 85.00 91 LEU A CA 1
ATOM 688 C C . LEU A 1 91 ? 10.710 2.553 -16.401 1.00 85.00 91 LEU A C 1
ATOM 690 O O . LEU A 1 91 ? 11.790 2.483 -15.824 1.00 85.00 91 LEU A O 1
ATOM 694 N N . SER A 1 92 ? 10.283 3.695 -16.934 1.00 85.38 92 SER A N 1
ATOM 695 C CA . SER A 1 92 ? 11.043 4.934 -16.742 1.00 85.38 92 SER A CA 1
ATOM 696 C C . SER A 1 92 ? 11.076 5.332 -15.264 1.00 85.38 92 SER A C 1
ATOM 698 O O . SER A 1 92 ? 10.129 5.063 -14.523 1.00 85.38 92 SER A O 1
ATOM 700 N N . GLU A 1 93 ? 12.131 6.033 -14.846 1.00 83.06 93 GLU A N 1
ATOM 701 C CA . GLU A 1 93 ? 12.231 6.638 -13.508 1.00 83.06 93 GLU A CA 1
ATOM 702 C C . GLU A 1 93 ? 10.960 7.423 -13.141 1.00 83.06 93 GLU A C 1
ATOM 704 O O . GLU A 1 93 ? 10.416 7.277 -12.049 1.00 83.06 93 GLU A O 1
ATOM 709 N N . LYS A 1 94 ? 10.426 8.208 -14.087 1.00 84.00 94 LYS A N 1
ATOM 710 C CA . LYS A 1 94 ? 9.187 8.975 -13.899 1.00 84.00 94 LYS A CA 1
ATOM 711 C C . LYS A 1 94 ? 7.980 8.072 -13.630 1.00 84.00 94 LYS A C 1
ATOM 713 O O . LYS A 1 94 ? 7.178 8.381 -12.754 1.00 84.00 94 LYS A O 1
ATOM 718 N N . ALA A 1 95 ? 7.832 6.981 -14.380 1.00 82.56 95 ALA A N 1
ATOM 719 C CA . ALA A 1 95 ? 6.712 6.064 -14.199 1.00 82.56 95 ALA A CA 1
ATOM 720 C C . ALA A 1 95 ? 6.828 5.272 -12.886 1.00 82.56 95 ALA A C 1
ATOM 722 O O . ALA A 1 95 ? 5.821 5.113 -12.201 1.00 82.56 95 ALA A O 1
ATOM 723 N N . LYS A 1 96 ? 8.047 4.886 -12.479 1.00 82.81 96 LYS A N 1
ATOM 724 C CA . LYS A 1 96 ? 8.313 4.322 -11.146 1.00 82.81 96 LYS A CA 1
ATOM 725 C C . LYS A 1 96 ? 7.913 5.306 -10.044 1.00 82.81 96 LYS A C 1
ATOM 727 O O . LYS A 1 96 ? 7.109 4.963 -9.191 1.00 82.81 96 LYS A O 1
ATOM 732 N N . ARG A 1 97 ? 8.384 6.555 -10.093 1.00 82.31 97 ARG A N 1
ATOM 733 C CA . ARG A 1 97 ? 8.028 7.573 -9.086 1.00 82.31 97 ARG A CA 1
ATOM 734 C C . ARG A 1 97 ? 6.529 7.849 -9.017 1.00 82.31 97 ARG A C 1
ATOM 736 O O . ARG A 1 97 ? 5.998 8.031 -7.929 1.00 82.31 97 ARG A O 1
ATOM 743 N N . ASN A 1 98 ? 5.844 7.885 -10.161 1.00 82.19 98 ASN A N 1
ATOM 744 C CA . ASN A 1 98 ? 4.390 8.052 -10.188 1.00 82.19 98 ASN A CA 1
ATOM 745 C C . ASN A 1 98 ? 3.682 6.896 -9.475 1.00 82.19 98 ASN A C 1
ATOM 747 O O . ASN A 1 98 ? 2.820 7.148 -8.645 1.00 82.19 98 ASN A O 1
ATOM 751 N N . MET A 1 99 ? 4.094 5.661 -9.758 1.00 81.25 99 MET A N 1
ATOM 752 C CA . MET A 1 99 ? 3.595 4.471 -9.078 1.00 81.25 99 MET A CA 1
ATOM 753 C C . MET A 1 99 ? 3.804 4.549 -7.560 1.00 81.25 99 MET A C 1
ATOM 755 O O . MET A 1 99 ? 2.879 4.308 -6.793 1.00 81.25 99 MET A O 1
ATOM 759 N N . GLU A 1 100 ? 5.015 4.874 -7.109 1.00 82.81 100 GLU A N 1
ATOM 760 C CA . GLU A 1 100 ? 5.291 4.937 -5.671 1.00 82.81 100 GLU A CA 1
ATOM 761 C C . GLU A 1 100 ? 4.521 6.069 -4.991 1.00 82.81 100 GLU A C 1
ATOM 763 O O . GLU A 1 100 ? 4.074 5.930 -3.857 1.00 82.81 100 GLU A O 1
ATOM 768 N N . ARG A 1 101 ? 4.327 7.193 -5.687 1.00 82.75 101 ARG A N 1
ATOM 769 C CA . ARG A 1 101 ? 3.477 8.285 -5.209 1.00 82.75 101 ARG A CA 1
ATOM 770 C C . ARG A 1 101 ? 2.033 7.825 -5.017 1.00 82.75 101 ARG A C 1
ATOM 772 O O . ARG A 1 101 ? 1.394 8.272 -4.069 1.00 82.75 101 ARG A O 1
ATOM 779 N N . ASP A 1 102 ? 1.513 6.952 -5.876 1.00 80.62 102 ASP A N 1
ATOM 780 C CA . ASP A 1 102 ? 0.149 6.437 -5.726 1.00 80.62 102 ASP A CA 1
ATOM 781 C C . ASP A 1 102 ? 0.015 5.620 -4.428 1.00 80.62 102 ASP A C 1
ATOM 783 O O . ASP A 1 102 ? -0.940 5.837 -3.683 1.00 80.62 102 ASP A O 1
ATOM 787 N N . PHE A 1 103 ? 1.023 4.808 -4.080 1.00 80.50 103 PHE A N 1
ATOM 788 C CA . PHE A 1 103 ? 1.099 4.140 -2.773 1.00 80.50 103 PHE A CA 1
ATOM 789 C C . PHE A 1 103 ? 1.205 5.123 -1.602 1.00 80.50 103 PHE A C 1
ATOM 791 O O . PHE A 1 103 ? 0.392 5.056 -0.684 1.00 80.50 103 PHE A O 1
ATOM 798 N N . ARG A 1 104 ? 2.161 6.061 -1.648 1.00 81.06 104 ARG A N 1
ATOM 799 C CA . ARG A 1 104 ? 2.385 7.066 -0.587 1.00 81.06 104 ARG A CA 1
ATOM 800 C C . ARG A 1 104 ? 1.166 7.942 -0.328 1.00 81.06 104 ARG A C 1
ATOM 802 O O . ARG A 1 104 ? 0.879 8.321 0.800 1.00 81.06 104 ARG A O 1
ATOM 809 N N . SER A 1 105 ? 0.443 8.283 -1.390 1.00 77.50 105 SER A N 1
ATOM 810 C CA . SER A 1 105 ? -0.705 9.179 -1.296 1.00 77.50 105 SER A CA 1
ATOM 811 C C . SER A 1 105 ? -1.976 8.503 -0.792 1.00 77.50 105 SER A C 1
ATOM 813 O O . SER A 1 105 ? -2.913 9.222 -0.448 1.00 77.50 105 SER A O 1
ATOM 815 N N . LEU A 1 106 ? -2.032 7.161 -0.795 1.00 75.12 106 LEU A N 1
ATOM 816 C CA . LEU A 1 106 ? -3.222 6.373 -0.449 1.00 75.12 106 LEU A CA 1
ATOM 817 C C . LEU A 1 106 ? -4.506 6.861 -1.156 1.00 75.12 106 LEU A C 1
ATOM 819 O O . LEU A 1 106 ? -5.613 6.674 -0.661 1.00 75.12 106 LEU A O 1
ATOM 823 N N . ARG A 1 107 ? -4.369 7.490 -2.336 1.00 68.50 107 ARG A N 1
ATOM 824 C CA . ARG A 1 107 ? -5.489 8.069 -3.108 1.00 68.50 107 ARG A CA 1
ATOM 825 C C . ARG A 1 107 ? -6.505 7.031 -3.569 1.00 68.50 107 ARG A C 1
ATOM 827 O O . ARG A 1 107 ? -7.639 7.377 -3.893 1.00 68.50 107 ARG A O 1
ATOM 834 N N . HIS A 1 108 ? -6.072 5.783 -3.653 1.00 71.81 108 HIS A N 1
ATOM 835 C CA . HIS A 1 108 ? -6.875 4.648 -4.058 1.00 71.81 108 HIS A CA 1
ATOM 836 C C . HIS A 1 108 ? -6.645 3.506 -3.073 1.00 71.81 108 HIS A C 1
ATOM 838 O O . HIS A 1 108 ? -5.614 3.444 -2.403 1.00 71.81 108 HIS A O 1
ATOM 844 N N . ASP A 1 109 ? -7.600 2.584 -3.015 1.00 74.88 109 ASP A N 1
ATOM 845 C CA . ASP A 1 109 ? -7.466 1.350 -2.248 1.00 74.88 109 ASP A CA 1
ATOM 846 C C . ASP A 1 109 ? -6.406 0.449 -2.905 1.00 74.88 109 ASP A C 1
ATOM 848 O O . 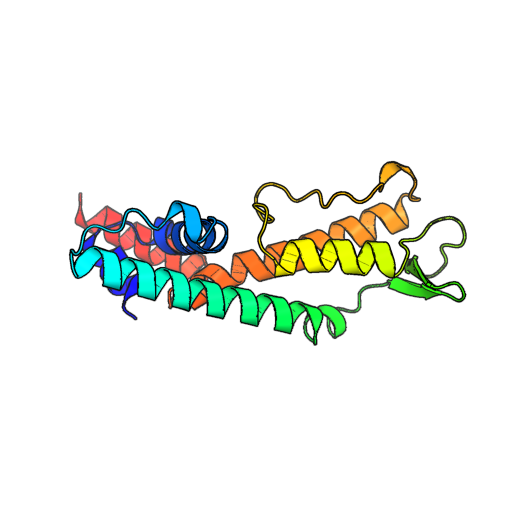ASP A 1 109 ? -6.704 -0.359 -3.786 1.00 74.88 109 ASP A O 1
ATOM 852 N N . VAL A 1 110 ? -5.152 0.630 -2.490 1.00 74.88 110 VAL A N 1
ATOM 853 C CA . VAL A 1 110 ? -3.979 -0.107 -2.980 1.00 74.88 110 VAL A CA 1
ATOM 854 C C . VAL A 1 110 ? -3.977 -1.585 -2.572 1.00 74.88 110 VAL A C 1
ATOM 856 O O . VAL A 1 110 ? -3.234 -2.382 -3.149 1.00 74.88 110 VAL A O 1
ATOM 859 N N . VAL A 1 111 ? -4.808 -1.975 -1.599 1.00 74.44 111 VAL A N 1
ATOM 860 C CA . VAL A 1 111 ? -4.964 -3.372 -1.176 1.00 74.44 111 VAL A CA 1
ATOM 861 C C . VAL A 1 111 ? -5.917 -4.110 -2.118 1.00 74.44 111 VAL A C 1
ATOM 863 O O . VAL A 1 111 ? -5.568 -5.178 -2.630 1.00 74.44 111 VAL A O 1
ATOM 866 N N . ARG A 1 112 ? -7.097 -3.539 -2.392 1.00 70.06 112 ARG A N 1
ATOM 867 C CA . ARG A 1 112 ? -8.123 -4.146 -3.258 1.00 70.06 112 ARG A CA 1
ATOM 868 C C . ARG A 1 112 ? -7.900 -3.909 -4.745 1.00 70.06 112 ARG A C 1
ATOM 870 O O . ARG A 1 112 ? -8.296 -4.755 -5.542 1.00 70.06 112 ARG A O 1
ATOM 877 N N . HIS A 1 113 ? -7.264 -2.804 -5.127 1.00 69.25 113 HIS A N 1
ATOM 878 C CA . HIS A 1 113 ? -6.976 -2.463 -6.521 1.00 69.25 113 HIS A CA 1
ATOM 879 C C . HIS A 1 113 ? -5.460 -2.511 -6.758 1.00 69.25 113 HIS A C 1
ATOM 881 O O . HIS A 1 113 ? -4.799 -1.477 -6.818 1.00 69.25 113 HIS A O 1
ATOM 887 N N . PRO A 1 114 ? -4.881 -3.721 -6.896 1.00 58.00 114 PRO A N 1
ATOM 888 C CA . PRO A 1 114 ? -3.431 -3.915 -6.964 1.00 58.00 114 PRO A CA 1
ATOM 889 C C . PRO A 1 114 ? -2.801 -3.393 -8.256 1.00 58.00 114 PRO A C 1
ATOM 891 O O . PRO A 1 114 ? -1.577 -3.301 -8.371 1.00 58.00 114 PRO A O 1
ATOM 894 N N . THR A 1 115 ? -3.624 -3.100 -9.260 1.00 54.50 115 THR A N 1
ATOM 895 C CA . THR A 1 115 ? -3.194 -2.530 -10.529 1.00 54.50 115 THR A CA 1
ATOM 896 C C . THR A 1 115 ? -2.936 -1.047 -10.365 1.00 54.50 115 THR A C 1
ATOM 898 O O . THR A 1 115 ? -3.776 -0.196 -10.638 1.00 54.50 115 THR A O 1
ATOM 901 N N . ILE A 1 116 ? -1.702 -0.753 -9.993 1.00 60.03 116 ILE A N 1
ATOM 902 C CA . ILE A 1 116 ? -1.045 0.477 -10.408 1.00 60.03 116 ILE A CA 1
ATOM 903 C C . ILE A 1 116 ? -1.147 0.542 -11.931 1.00 60.03 116 ILE A C 1
ATOM 905 O O . ILE A 1 116 ? -0.919 -0.466 -12.605 1.00 60.03 116 ILE A O 1
ATOM 909 N N . SER A 1 117 ? -1.464 1.723 -12.456 1.00 62.69 117 SER A N 1
ATOM 910 C CA . SER A 1 117 ? -1.596 2.071 -13.877 1.00 62.69 117 SER A CA 1
ATOM 911 C C . SER A 1 117 ? -0.285 1.941 -14.676 1.00 62.69 117 SER A C 1
ATOM 913 O O . SER A 1 117 ? 0.125 2.855 -15.391 1.00 62.69 117 SER A O 1
ATOM 915 N N . LEU A 1 118 ? 0.423 0.822 -14.539 1.00 70.00 118 LEU A N 1
ATOM 916 C CA . LEU A 1 118 ? 1.592 0.483 -15.329 1.00 70.00 118 LEU A CA 1
ATOM 917 C C . LEU A 1 118 ? 1.133 -0.224 -16.610 1.00 70.00 118 LEU A C 1
ATOM 919 O O . LEU A 1 118 ? 0.371 -1.189 -16.526 1.00 70.00 118 LEU A O 1
ATOM 923 N N . PRO A 1 119 ? 1.630 0.171 -17.794 1.00 69.94 119 PRO A N 1
ATOM 924 C CA . PRO A 1 119 ? 1.316 -0.496 -19.056 1.00 69.94 119 PRO A CA 1
ATOM 925 C C . PRO A 1 119 ? 2.103 -1.813 -19.196 1.00 69.94 119 PRO A C 1
ATOM 927 O O . PRO A 1 119 ? 2.896 -1.992 -20.125 1.00 69.94 119 PRO A O 1
ATOM 930 N N . LEU A 1 120 ? 1.907 -2.744 -18.254 1.00 73.12 120 LEU A N 1
ATOM 931 C CA . LEU A 1 120 ? 2.641 -4.012 -18.156 1.00 73.12 120 LEU A CA 1
ATOM 932 C C . LEU A 1 120 ? 2.436 -4.933 -19.364 1.00 73.12 120 LEU A C 1
ATOM 934 O O . LEU A 1 120 ? 3.201 -5.875 -19.546 1.00 73.12 120 LEU A O 1
ATOM 938 N N . ASP A 1 121 ? 1.436 -4.684 -20.203 1.00 75.25 121 ASP A N 1
ATOM 939 C CA . ASP A 1 121 ? 1.172 -5.497 -21.395 1.00 75.25 121 ASP A CA 1
ATOM 940 C C . ASP A 1 121 ? 2.235 -5.320 -22.484 1.00 75.25 121 ASP A C 1
ATOM 942 O O . ASP A 1 121 ? 2.431 -6.204 -23.312 1.00 75.25 121 ASP A O 1
ATOM 946 N N . SER A 1 122 ? 2.995 -4.224 -22.420 1.00 81.12 122 SER A N 1
ATOM 947 C CA . SER A 1 122 ? 4.170 -3.987 -23.266 1.00 81.12 122 SER A CA 1
ATOM 948 C C . SER A 1 122 ? 5.458 -4.640 -22.735 1.00 81.12 122 SER A C 1
ATOM 950 O O . SER A 1 122 ? 6.510 -4.555 -23.369 1.00 81.12 122 SER A O 1
ATOM 952 N N . PHE A 1 123 ? 5.412 -5.281 -21.561 1.00 86.12 123 PHE A N 1
ATOM 953 C CA . PHE A 1 123 ? 6.597 -5.804 -20.887 1.00 86.12 123 PHE A CA 1
ATOM 954 C C . PHE A 1 123 ? 6.810 -7.270 -21.257 1.00 86.12 123 PHE A C 1
ATOM 956 O O . PHE A 1 123 ? 5.870 -8.053 -21.398 1.00 86.12 123 PHE A O 1
ATOM 963 N N . CYS A 1 124 ? 8.074 -7.685 -21.344 1.00 88.38 124 CYS A N 1
ATOM 964 C CA . CYS A 1 124 ? 8.386 -9.103 -21.453 1.00 88.38 124 CYS A CA 1
ATOM 965 C C . CYS A 1 124 ? 7.904 -9.852 -20.197 1.00 88.38 124 CYS A C 1
ATOM 967 O O . CYS A 1 124 ? 7.804 -9.277 -19.108 1.00 88.38 124 CYS A O 1
ATOM 969 N N . ARG A 1 125 ? 7.661 -11.164 -20.327 1.00 87.31 125 ARG A N 1
ATOM 970 C CA . ARG A 1 125 ? 7.131 -12.004 -19.237 1.00 87.31 125 ARG A CA 1
ATOM 971 C C . ARG A 1 125 ? 7.912 -11.841 -17.929 1.00 87.31 125 ARG A C 1
ATOM 973 O O . ARG A 1 125 ? 7.298 -11.678 -16.884 1.00 87.31 125 ARG A O 1
ATOM 980 N N . LYS A 1 126 ? 9.249 -11.835 -17.994 1.00 86.44 126 LYS A N 1
ATOM 981 C CA . LYS A 1 126 ? 10.113 -11.700 -16.811 1.00 86.44 126 LYS A CA 1
ATOM 982 C C . LYS A 1 126 ? 9.908 -10.357 -16.113 1.00 86.44 126 LYS A C 1
ATOM 984 O O . LYS A 1 126 ? 9.605 -10.340 -14.929 1.00 86.44 126 LYS A O 1
ATOM 989 N N . CYS A 1 127 ? 9.996 -9.240 -16.840 1.00 84.75 127 CYS A N 1
ATOM 990 C CA . CYS A 1 127 ? 9.769 -7.924 -16.242 1.00 84.75 127 CYS A CA 1
ATOM 991 C C . CYS A 1 127 ? 8.345 -7.788 -15.686 1.00 84.75 127 CYS A C 1
ATOM 993 O O . CYS A 1 127 ? 8.185 -7.220 -14.612 1.00 84.75 127 CYS A O 1
ATOM 995 N N . LYS A 1 128 ? 7.326 -8.336 -16.363 1.00 86.62 128 LYS A N 1
ATOM 996 C CA . LYS A 1 128 ? 5.946 -8.346 -15.851 1.00 86.62 128 LYS A CA 1
ATOM 997 C C . LYS A 1 128 ? 5.849 -9.096 -14.520 1.00 86.62 128 LYS A C 1
ATOM 999 O O . LYS A 1 128 ? 5.253 -8.570 -13.583 1.00 86.62 128 LYS A O 1
ATOM 1004 N N . THR A 1 129 ? 6.462 -10.274 -14.408 1.00 84.50 129 THR A N 1
ATOM 1005 C CA . THR A 1 129 ? 6.494 -11.051 -13.159 1.00 84.50 129 THR A CA 1
ATOM 1006 C C . THR A 1 129 ? 7.178 -10.284 -12.034 1.00 84.50 129 THR A C 1
ATOM 1008 O O . THR A 1 129 ? 6.603 -10.168 -10.956 1.00 84.50 129 THR A O 1
ATOM 1011 N N . GLU A 1 130 ? 8.349 -9.705 -12.289 1.00 83.81 130 GLU A N 1
ATOM 1012 C CA . GLU A 1 130 ? 9.082 -8.957 -11.265 1.00 83.81 130 GLU A CA 1
ATOM 1013 C C . GLU A 1 130 ? 8.307 -7.724 -10.792 1.00 83.81 130 GLU A C 1
ATOM 1015 O O . GLU A 1 130 ? 8.230 -7.466 -9.595 1.00 83.81 130 GLU A O 1
ATOM 1020 N N . TRP A 1 131 ? 7.680 -6.967 -11.705 1.00 82.81 131 TRP A N 1
ATOM 1021 C CA . TRP A 1 131 ? 6.910 -5.774 -11.319 1.00 82.81 131 TRP A CA 1
ATOM 1022 C C . TRP A 1 131 ? 5.644 -6.153 -10.558 1.00 82.81 131 TRP A C 1
ATOM 1024 O O . TRP A 1 131 ? 5.261 -5.478 -9.606 1.00 82.81 131 TRP A O 1
ATOM 1034 N N . THR A 1 132 ? 5.034 -7.279 -10.925 1.00 83.31 132 THR A N 1
ATOM 1035 C CA . THR A 1 132 ? 3.913 -7.847 -10.170 1.00 83.31 132 THR A CA 1
ATOM 1036 C C . THR A 1 132 ? 4.349 -8.254 -8.761 1.00 83.31 132 THR A C 1
ATOM 1038 O O . THR A 1 132 ? 3.642 -7.964 -7.798 1.00 83.31 132 THR A O 1
ATOM 1041 N N . MET A 1 133 ? 5.519 -8.887 -8.620 1.00 83.44 133 MET A N 1
ATOM 1042 C CA . MET A 1 133 ? 6.078 -9.264 -7.321 1.00 83.44 133 MET A CA 1
ATOM 1043 C C . MET A 1 133 ? 6.402 -8.033 -6.471 1.00 83.44 133 MET A C 1
ATOM 1045 O O . MET A 1 133 ? 6.041 -7.995 -5.302 1.00 83.44 133 MET A O 1
ATOM 1049 N N . TYR A 1 134 ? 7.015 -7.010 -7.063 1.00 82.44 134 TYR A N 1
ATOM 1050 C CA . TYR A 1 134 ? 7.317 -5.742 -6.402 1.00 82.44 134 TYR A CA 1
ATOM 1051 C C . TYR A 1 134 ? 6.065 -5.070 -5.828 1.00 82.44 134 TYR A C 1
ATOM 1053 O O . TYR A 1 134 ? 6.014 -4.764 -4.639 1.00 82.44 134 TYR A O 1
ATOM 1061 N N . ASN A 1 135 ? 5.016 -4.931 -6.644 1.00 83.12 135 ASN A N 1
ATOM 1062 C CA . ASN A 1 135 ? 3.739 -4.366 -6.203 1.00 83.12 135 ASN A CA 1
ATOM 1063 C C . ASN A 1 135 ? 3.097 -5.201 -5.094 1.00 83.12 135 ASN A C 1
ATOM 1065 O O . ASN A 1 135 ? 2.556 -4.655 -4.134 1.00 83.12 135 ASN A O 1
ATOM 1069 N N . ARG A 1 136 ? 3.181 -6.531 -5.211 1.00 83.44 136 ARG A N 1
ATOM 1070 C CA . ARG A 1 136 ? 2.694 -7.442 -4.180 1.00 83.44 136 ARG A CA 1
ATOM 1071 C C . ARG A 1 136 ? 3.445 -7.257 -2.864 1.00 83.44 136 ARG A C 1
ATOM 1073 O O . ARG A 1 136 ? 2.792 -7.195 -1.837 1.00 83.44 136 ARG A O 1
ATOM 1080 N N . LEU A 1 137 ? 4.771 -7.142 -2.881 1.00 84.94 137 LEU A N 1
ATOM 1081 C CA . LEU A 1 137 ? 5.573 -6.971 -1.665 1.00 84.94 137 LEU A CA 1
ATOM 1082 C C . LEU A 1 137 ? 5.221 -5.682 -0.919 1.00 84.94 137 LEU A C 1
ATOM 1084 O O . LEU A 1 137 ? 5.053 -5.716 0.296 1.00 84.94 137 LEU A O 1
ATOM 1088 N N . ILE A 1 138 ? 5.048 -4.571 -1.642 1.00 84.56 138 ILE A N 1
ATOM 1089 C CA . ILE A 1 138 ? 4.600 -3.303 -1.046 1.00 84.56 138 ILE A CA 1
ATOM 1090 C C . ILE A 1 138 ? 3.236 -3.485 -0.391 1.00 84.56 138 ILE A C 1
ATOM 1092 O O . ILE A 1 138 ? 3.053 -3.156 0.777 1.00 84.56 138 ILE A O 1
ATOM 1096 N N . ARG A 1 139 ? 2.280 -4.050 -1.131 1.00 85.00 139 ARG A N 1
ATOM 1097 C CA . ARG A 1 139 ? 0.917 -4.249 -0.643 1.00 85.00 139 ARG A CA 1
ATOM 1098 C C . ARG A 1 139 ? 0.866 -5.180 0.563 1.00 85.00 139 ARG A C 1
ATOM 1100 O O . ARG A 1 139 ? 0.182 -4.870 1.531 1.00 85.00 139 ARG A O 1
ATOM 1107 N N . ASP A 1 140 ? 1.567 -6.305 0.499 1.00 85.94 140 ASP A N 1
ATOM 1108 C CA . ASP A 1 140 ? 1.602 -7.289 1.574 1.00 85.94 140 ASP A CA 1
ATOM 1109 C C . ASP A 1 140 ? 2.279 -6.663 2.816 1.00 85.94 140 ASP A C 1
ATOM 1111 O O . ASP A 1 140 ? 1.805 -6.871 3.927 1.00 85.94 140 ASP A O 1
ATOM 1115 N N . SER A 1 141 ? 3.304 -5.814 2.645 1.00 87.25 141 SER A N 1
ATOM 1116 C CA . SER A 1 141 ? 3.915 -5.047 3.746 1.00 87.25 141 SER A CA 1
ATOM 1117 C C . SER A 1 141 ? 2.943 -4.049 4.385 1.00 87.25 141 SER A C 1
ATOM 1119 O O . SER A 1 141 ? 2.813 -4.013 5.607 1.00 87.25 141 SER A O 1
ATOM 1121 N N . ILE A 1 142 ? 2.210 -3.280 3.572 1.00 86.38 142 ILE A N 1
ATOM 1122 C CA . ILE A 1 142 ? 1.166 -2.359 4.049 1.00 86.38 142 ILE A CA 1
ATOM 1123 C C . ILE A 1 142 ? 0.096 -3.137 4.823 1.00 86.38 142 ILE A C 1
ATOM 1125 O O . ILE A 1 142 ? -0.221 -2.794 5.958 1.00 86.38 142 ILE A O 1
ATOM 1129 N N . TRP A 1 143 ? -0.436 -4.208 4.227 1.00 87.56 143 TRP A N 1
ATOM 1130 C CA . TRP A 1 143 ? -1.509 -5.016 4.805 1.00 87.56 143 TRP A CA 1
ATOM 1131 C C . TRP A 1 143 ? -1.101 -5.677 6.121 1.00 87.56 143 TRP A C 1
ATOM 1133 O O . TRP A 1 143 ? -1.856 -5.650 7.092 1.00 87.56 143 TRP A O 1
ATOM 1143 N N . ASN A 1 144 ? 0.098 -6.254 6.179 1.00 89.31 144 ASN A N 1
ATOM 1144 C CA . ASN A 1 144 ? 0.586 -6.949 7.368 1.00 89.31 144 ASN A CA 1
ATOM 1145 C C . ASN A 1 144 ? 0.975 -5.997 8.505 1.00 89.31 144 ASN A C 1
ATOM 1147 O O . ASN A 1 144 ? 1.087 -6.447 9.640 1.00 89.31 144 ASN A O 1
ATOM 1151 N N . HIS A 1 145 ? 1.134 -4.699 8.233 1.00 88.44 145 HIS A N 1
ATOM 1152 C CA . HIS A 1 145 ? 1.413 -3.698 9.262 1.00 88.44 145 HIS A CA 1
ATOM 1153 C C . HIS A 1 145 ? 0.146 -3.110 9.912 1.00 88.44 145 HIS A C 1
ATOM 1155 O O . HIS A 1 145 ? 0.211 -2.549 11.006 1.00 88.44 145 HIS A O 1
ATOM 1161 N N . LEU A 1 146 ? -1.032 -3.268 9.295 1.00 86.31 146 LEU A N 1
ATOM 1162 C CA . LEU A 1 146 ? -2.294 -2.740 9.836 1.00 86.31 146 LEU A CA 1
ATOM 1163 C C . LEU A 1 146 ? -2.630 -3.223 11.263 1.00 86.31 146 LEU A C 1
ATOM 1165 O O . LEU A 1 146 ? -3.087 -2.397 12.061 1.00 86.31 146 LEU A O 1
ATOM 1169 N N . PRO A 1 147 ? -2.414 -4.504 11.634 1.00 87.56 147 PRO A N 1
ATOM 1170 C CA . PRO A 1 147 ? -2.624 -4.962 13.006 1.00 87.56 147 PRO A CA 1
ATOM 1171 C C . PRO A 1 147 ? -1.781 -4.185 14.026 1.00 87.56 147 PRO A C 1
ATOM 1173 O O . PRO A 1 147 ? -2.323 -3.736 15.038 1.00 87.56 147 PRO A O 1
ATOM 1176 N N . ALA A 1 148 ? -0.505 -3.936 13.713 1.00 87.38 148 ALA A N 1
ATOM 1177 C CA . ALA A 1 148 ? 0.438 -3.229 14.583 1.00 87.38 148 ALA A CA 1
ATOM 1178 C C . ALA A 1 148 ? 0.001 -1.789 14.870 1.00 87.38 148 ALA A C 1
ATOM 1180 O O . ALA A 1 148 ? 0.038 -1.350 16.020 1.00 87.38 148 ALA A O 1
ATOM 1181 N N . ILE A 1 149 ? -0.523 -1.084 13.863 1.00 83.50 149 ILE A N 1
ATOM 1182 C CA . ILE A 1 149 ? -1.116 0.256 14.027 1.00 83.50 149 ILE A CA 1
ATOM 1183 C C . ILE A 1 149 ? -2.277 0.226 15.036 1.00 83.50 149 ILE A C 1
ATOM 1185 O O . ILE A 1 149 ? -2.464 1.149 15.829 1.00 83.50 149 ILE A O 1
ATOM 1189 N N . CYS A 1 150 ? -3.044 -0.864 15.052 1.00 77.50 150 CYS A N 1
ATOM 1190 C CA . CYS A 1 150 ? -4.147 -1.061 15.991 1.00 77.50 150 CYS A CA 1
ATOM 1191 C C . CYS A 1 150 ? -3.686 -1.600 17.362 1.00 77.50 150 CYS A C 1
ATOM 1193 O O . CYS A 1 150 ? -4.487 -1.664 18.297 1.00 77.50 150 CYS A O 1
ATOM 1195 N N . GLY A 1 151 ? -2.401 -1.925 17.518 1.00 82.38 151 GLY A N 1
ATOM 1196 C CA . GLY A 1 151 ? -1.800 -2.465 18.737 1.00 82.38 151 GLY A CA 1
ATOM 1197 C C . GLY A 1 151 ? -1.788 -3.991 18.834 1.00 82.38 151 GLY A C 1
ATOM 1198 O O . GLY A 1 151 ? -1.484 -4.500 19.908 1.00 82.38 151 GLY A O 1
ATOM 1199 N N . PHE A 1 152 ? -2.137 -4.707 17.765 1.00 84.25 152 PHE A N 1
ATOM 1200 C CA . PHE A 1 152 ? -1.998 -6.162 17.673 1.00 84.25 152 PHE A CA 1
ATOM 1201 C C . PHE A 1 152 ? -0.638 -6.531 17.082 1.00 84.25 152 PHE A C 1
ATOM 1203 O O . PHE A 1 152 ? -0.142 -5.819 16.217 1.00 84.25 152 PHE A O 1
ATOM 1210 N N . ASP A 1 153 ? -0.074 -7.671 17.475 1.00 86.88 153 ASP A N 1
ATOM 1211 C CA . ASP A 1 153 ? 1.211 -8.120 16.924 1.00 86.88 153 ASP A CA 1
ATOM 1212 C C . ASP A 1 153 ? 1.105 -8.458 15.427 1.00 86.88 153 ASP A C 1
ATOM 1214 O O . ASP A 1 153 ? 1.951 -8.060 14.627 1.00 86.88 153 ASP A O 1
ATOM 1218 N N . ASP A 1 154 ? 0.044 -9.168 15.033 1.00 88.81 154 ASP A N 1
ATOM 1219 C CA . ASP A 1 154 ? -0.205 -9.597 13.659 1.00 88.81 154 ASP A CA 1
ATOM 1220 C C . ASP A 1 154 ? -1.693 -9.925 13.410 1.00 88.81 154 ASP A C 1
ATOM 1222 O O . ASP A 1 154 ? -2.564 -9.748 14.268 1.00 88.81 154 ASP A O 1
ATOM 1226 N N . TRP A 1 155 ? -2.000 -10.420 12.208 1.00 86.69 155 TRP A N 1
ATOM 1227 C CA . TRP A 1 155 ? -3.349 -10.859 11.839 1.00 86.69 155 TRP A CA 1
ATOM 1228 C C . TRP A 1 155 ? -3.830 -12.090 12.624 1.00 86.69 155 TRP A C 1
ATOM 1230 O O . TRP A 1 155 ? -5.031 -12.236 12.836 1.00 86.69 155 TRP A O 1
ATOM 1240 N N . ALA A 1 156 ? -2.930 -12.950 13.110 1.00 90.12 156 ALA A N 1
ATOM 1241 C CA . ALA A 1 156 ? -3.316 -14.093 13.934 1.00 90.12 156 ALA A CA 1
ATOM 1242 C C . ALA A 1 156 ? -3.772 -13.647 15.335 1.00 90.12 156 ALA A C 1
ATOM 1244 O O . ALA A 1 156 ? -4.733 -14.201 15.877 1.00 90.12 156 ALA A O 1
ATOM 1245 N N . ALA A 1 157 ? -3.144 -12.613 15.900 1.00 87.12 157 ALA A N 1
ATOM 1246 C CA . ALA A 1 157 ? -3.578 -11.974 17.137 1.00 87.12 157 ALA A CA 1
ATOM 1247 C C . ALA A 1 157 ? -4.964 -11.328 16.980 1.00 87.12 157 ALA A C 1
ATOM 1249 O O . ALA A 1 157 ? -5.815 -11.472 17.862 1.00 87.12 157 ALA A O 1
ATOM 1250 N N . VAL A 1 158 ? -5.224 -10.687 15.835 1.00 84.44 158 VAL A N 1
ATOM 1251 C CA . VAL A 1 158 ? -6.544 -10.132 15.489 1.00 84.44 158 VAL A CA 1
ATOM 1252 C C . VAL A 1 158 ? -7.609 -11.234 15.428 1.00 84.44 158 VAL A C 1
ATOM 1254 O O . VAL A 1 158 ? -8.655 -11.116 16.070 1.00 84.44 158 VAL A O 1
ATOM 1257 N N . ASP A 1 159 ? -7.331 -12.337 14.728 1.00 85.25 159 ASP A N 1
ATOM 1258 C CA . ASP A 1 159 ? -8.247 -13.481 14.629 1.00 85.25 159 ASP A CA 1
ATOM 1259 C C . ASP A 1 159 ? -8.524 -14.124 15.997 1.00 85.25 159 ASP A C 1
ATOM 1261 O O . ASP A 1 159 ? -9.649 -14.536 16.293 1.00 85.25 159 ASP A O 1
ATOM 1265 N N . CYS A 1 160 ? -7.502 -14.224 16.850 1.00 85.62 160 CYS A N 1
ATOM 1266 C CA . CYS A 1 160 ? -7.640 -14.745 18.209 1.00 85.62 160 CYS A CA 1
ATOM 1267 C C . CYS A 1 160 ? -8.540 -13.846 19.070 1.00 85.62 160 CYS A C 1
ATOM 1269 O O . CYS A 1 160 ? -9.442 -14.335 19.763 1.00 85.62 160 CYS A O 1
ATOM 1271 N N . ALA A 1 161 ? -8.342 -12.528 18.983 1.00 82.12 161 ALA A N 1
ATOM 1272 C CA . ALA A 1 161 ? -9.174 -11.551 19.670 1.00 82.12 161 ALA A CA 1
ATOM 1273 C C . ALA A 1 161 ? -10.636 -11.631 19.202 1.00 82.12 161 ALA A C 1
ATOM 1275 O O . ALA A 1 161 ? -11.538 -11.647 20.041 1.00 82.12 161 ALA A O 1
ATOM 1276 N N . GLN A 1 162 ? -10.882 -11.772 17.894 1.00 80.25 162 GLN A N 1
ATOM 1277 C CA . GLN A 1 162 ? -12.238 -11.919 17.354 1.00 80.25 162 GLN A CA 1
ATOM 1278 C C . GLN A 1 162 ? -12.926 -13.188 17.871 1.00 80.25 162 GLN A C 1
ATOM 1280 O O . GLN A 1 162 ? -14.024 -13.112 18.412 1.00 80.25 162 GLN A O 1
ATOM 1285 N N . LYS A 1 163 ? -12.253 -14.345 17.814 1.00 85.12 163 LYS A N 1
ATOM 1286 C CA . LYS A 1 163 ? -12.806 -15.611 18.336 1.00 85.12 163 LYS A CA 1
ATOM 1287 C C . LYS A 1 163 ? -13.154 -15.538 19.822 1.00 85.12 163 LYS A C 1
ATOM 1289 O O . LYS A 1 163 ? -14.077 -16.212 20.272 1.00 85.12 163 LYS A O 1
ATOM 1294 N N . THR A 1 164 ? -12.395 -14.763 20.592 1.00 81.69 164 THR A N 1
ATOM 1295 C CA . THR A 1 164 ? -12.661 -14.547 22.019 1.00 81.69 164 THR A CA 1
ATOM 1296 C C . THR A 1 164 ? -13.902 -13.679 22.219 1.00 81.69 164 THR A C 1
ATOM 1298 O O . THR A 1 164 ? -14.743 -14.012 23.051 1.00 81.69 164 THR A O 1
ATOM 1301 N N . ALA A 1 165 ? -14.053 -12.616 21.425 1.00 76.81 165 ALA A N 1
ATOM 1302 C CA . ALA A 1 165 ? -15.229 -11.751 21.455 1.00 76.81 165 ALA A CA 1
ATOM 1303 C C . ALA A 1 165 ? -16.515 -12.497 21.055 1.00 76.81 165 ALA A C 1
ATOM 1305 O O . ALA A 1 165 ? -17.537 -12.331 21.718 1.00 76.81 165 ALA A O 1
ATOM 1306 N N . ASP A 1 166 ? -16.445 -13.360 20.037 1.00 76.50 166 ASP A N 1
ATOM 1307 C CA . ASP A 1 166 ? -17.588 -14.142 19.549 1.00 76.50 166 ASP A CA 1
ATOM 1308 C C . ASP A 1 166 ? -18.092 -15.147 20.598 1.00 76.50 166 ASP A C 1
ATOM 1310 O O . ASP A 1 166 ? -19.296 -15.320 20.763 1.00 76.50 166 ASP A O 1
ATOM 1314 N N . ARG A 1 167 ? -17.177 -15.772 21.356 1.00 73.06 167 ARG A N 1
ATOM 1315 C CA . ARG A 1 167 ? -17.509 -16.711 22.446 1.00 73.06 167 ARG A CA 1
ATOM 1316 C C . ARG A 1 167 ? -18.156 -16.044 23.659 1.00 73.06 167 ARG A C 1
ATOM 1318 O O . ARG A 1 167 ? -18.813 -16.728 24.432 1.00 73.06 167 ARG A O 1
ATOM 1325 N N . GLY A 1 168 ? -17.938 -14.745 23.859 1.00 60.28 168 GLY A N 1
ATOM 1326 C CA . GLY A 1 168 ? -18.567 -13.980 24.939 1.00 60.28 168 GLY A CA 1
ATOM 1327 C C . GLY A 1 168 ? -20.028 -13.599 24.664 1.00 60.28 168 GLY A C 1
ATOM 1328 O O . GLY A 1 168 ? -20.713 -13.172 25.587 1.00 60.28 168 GLY A O 1
ATOM 1329 N N . ASN A 1 169 ? -20.494 -13.762 23.419 1.00 55.12 169 ASN A N 1
ATOM 1330 C CA . ASN A 1 169 ? -21.847 -13.423 22.958 1.00 55.12 169 ASN A CA 1
ATOM 1331 C C . ASN A 1 169 ? -22.748 -14.652 22.715 1.00 55.12 169 ASN A C 1
ATOM 1333 O O . ASN A 1 169 ? -23.865 -14.499 22.215 1.00 55.12 169 ASN A O 1
ATOM 1337 N N . SER A 1 170 ? -22.268 -15.854 23.040 1.00 48.22 170 SER A N 1
ATOM 1338 C CA . SER A 1 170 ? -22.965 -17.142 22.883 1.00 48.22 170 SER A CA 1
ATOM 1339 C C . SER A 1 170 ? -23.182 -17.813 24.228 1.00 48.22 170 SER A C 1
ATOM 1341 O O . SER A 1 170 ? -24.306 -18.306 24.461 1.00 48.22 170 SER A O 1
#

Sequence (170 aa):
MQAIEIGSQCHVPAILPTATYAAAILPVTATLDLDDNLATLKAWRNCMISRDQLVSHIEDIFDGALSEIKIPFILYQGGSWRQRGCSTCGLSEKAKRNMERDFRSLRHDVVRHPTISLPLDSFCRKCKTEWTMYNRLIRDSIWNHLPAICGFDDWAAVDCAQKTADRGNS

Organism: NCBI:txid135208

Secondary structure (DSSP, 8-state):
-HHHHHHHHTT-TTHHHHHHHHHHHS-TTTT----S-HHHHHHHHHHHHHHHHHHHHHHHIIIIIHHHTT--EEEETTTEEEETT--S--EEHHHHHHHHHHHHHT-S-TTT----S--GGGS-HHHHHHHHHHHHHHHHHHHHHHHHHTT-SSHHHHHHHHHHHHHTT-